Protein AF-A0A3A9JL12-F1 (afdb_monomer_lite)

Foldseek 3Di:
DDPVVVVVVVVVCVVPVCVCVVPVVVVVVDDDDPDDPDVVVVVVVVVVVVVVVVVVVVVVVVVVVCCDLVNLVVVLVVQCVPDPDNLCSQAPPSCVSNVHPGGAAEDCDDDDPSYQHAPPCPCCVVQPPPRQKDKDAQDPCLCRPGPPCSVVPRIDMGGHDDD

Secondary structure (DSSP, 8-state):
--HHHHHHHHHHHHH-TTTTTT-HHHHTTSPPPS----HHHHHHHHHHHHHHHHHHHHHHHHHHHS--HHHHHHHHHHHHHH-S-HHHHHHHTHHHHHT-S---EEESSS-BTTEEEPPTTHHHHHS-TT--EEEEES-TTHHHHHGGGGGG-SEEEEEPPP-

Organism: NCBI:txid2478470

Structure (mmCIF, N/CA/C/O backbone):
data_AF-A0A3A9JL12-F1
#
_entry.id   AF-A0A3A9JL12-F1
#
loop_
_atom_site.group_PDB
_atom_site.id
_atom_site.type_symbol
_atom_site.label_atom_id
_atom_site.label_alt_id
_atom_site.label_comp_id
_atom_site.label_asym_id
_atom_site.label_entity_id
_atom_site.label_seq_id
_atom_site.pdbx_PDB_ins_code
_atom_site.Cartn_x
_atom_site.Cartn_y
_atom_site.Cartn_z
_atom_site.occupancy
_atom_site.B_iso_or_equiv
_atom_site.auth_seq_id
_atom_site.auth_comp_id
_atom_site.auth_asym_id
_atom_site.auth_atom_id
_atom_site.pdbx_PDB_model_num
ATOM 1 N N . MET A 1 1 ? 52.697 -32.504 -32.881 1.00 49.75 1 MET A N 1
ATOM 2 C CA . MET A 1 1 ? 52.026 -32.879 -34.148 1.00 49.75 1 MET A CA 1
ATOM 3 C C . MET A 1 1 ? 52.996 -32.624 -35.289 1.00 49.75 1 MET A C 1
ATOM 5 O O . MET A 1 1 ? 53.548 -31.534 -35.335 1.00 49.75 1 MET A O 1
ATOM 9 N N . SER A 1 2 ? 53.262 -33.623 -36.137 1.00 49.00 2 SER A N 1
ATOM 10 C CA . SER A 1 2 ? 54.172 -33.475 -37.287 1.00 49.00 2 SER A CA 1
ATOM 11 C C . SER A 1 2 ? 53.624 -32.448 -38.288 1.00 49.00 2 SER A C 1
ATOM 13 O O . SER A 1 2 ? 52.410 -32.388 -38.494 1.00 49.00 2 SER A O 1
ATOM 15 N N . LYS A 1 3 ? 54.511 -31.648 -38.891 1.00 57.38 3 LYS A N 1
ATOM 16 C CA . LYS A 1 3 ? 54.202 -30.536 -39.810 1.00 57.38 3 LYS A CA 1
ATOM 17 C C . LYS A 1 3 ? 53.319 -30.973 -40.995 1.00 57.38 3 LYS A C 1
ATOM 19 O O . LYS A 1 3 ? 52.374 -30.271 -41.340 1.00 57.38 3 LYS A O 1
ATOM 24 N N . ASP A 1 4 ? 53.505 -32.206 -41.465 1.00 63.44 4 ASP A N 1
ATOM 25 C CA . ASP A 1 4 ? 52.713 -32.835 -42.534 1.00 63.44 4 ASP A CA 1
ATOM 26 C C . ASP A 1 4 ? 51.212 -32.936 -42.223 1.00 63.44 4 ASP A C 1
ATOM 28 O O . ASP A 1 4 ? 50.366 -32.848 -43.115 1.00 63.44 4 ASP A O 1
ATOM 32 N N . GLY A 1 5 ? 50.852 -33.116 -40.948 1.00 68.50 5 GLY A N 1
ATOM 33 C CA . GLY A 1 5 ? 49.453 -33.210 -40.535 1.00 68.50 5 GLY A CA 1
ATOM 34 C C . GLY A 1 5 ? 48.726 -31.871 -40.646 1.00 68.50 5 GLY A C 1
ATOM 35 O O . GLY A 1 5 ? 47.573 -31.831 -41.070 1.00 68.50 5 GLY A O 1
ATOM 36 N N . ALA A 1 6 ? 49.412 -30.778 -40.304 1.00 70.88 6 ALA A N 1
ATOM 37 C CA . ALA A 1 6 ? 48.856 -29.430 -40.371 1.00 70.88 6 ALA A CA 1
ATOM 38 C C . ALA A 1 6 ? 48.673 -28.973 -41.826 1.00 70.88 6 ALA A C 1
ATOM 40 O O . ALA A 1 6 ? 47.611 -28.459 -42.180 1.00 70.88 6 ALA A O 1
ATOM 41 N N . ASP A 1 7 ? 49.659 -29.241 -42.683 1.00 74.38 7 ASP A N 1
ATOM 42 C CA . ASP A 1 7 ? 49.609 -28.856 -44.097 1.00 74.38 7 ASP A CA 1
ATOM 43 C C . ASP A 1 7 ? 48.505 -29.609 -44.854 1.00 74.38 7 ASP A C 1
ATOM 45 O O . ASP A 1 7 ? 47.793 -29.024 -45.676 1.00 74.38 7 ASP A O 1
ATOM 49 N N . ARG A 1 8 ? 48.275 -30.882 -44.509 1.00 80.38 8 ARG A N 1
ATOM 50 C CA . ARG A 1 8 ? 47.178 -31.673 -45.078 1.00 80.38 8 ARG A CA 1
ATOM 51 C C . ARG A 1 8 ? 45.803 -31.154 -44.658 1.00 80.38 8 ARG A C 1
ATOM 53 O O . ARG A 1 8 ? 44.909 -31.068 -45.497 1.00 80.38 8 ARG A O 1
ATOM 60 N N . VAL A 1 9 ? 45.631 -30.780 -43.388 1.00 77.38 9 VAL A N 1
ATOM 61 C CA . VAL A 1 9 ? 44.377 -30.175 -42.902 1.00 77.38 9 VAL A CA 1
ATOM 62 C C . VAL A 1 9 ? 44.137 -28.823 -43.578 1.00 77.38 9 VAL A C 1
ATOM 64 O O . VAL A 1 9 ? 43.025 -28.557 -44.026 1.00 77.38 9 VAL A O 1
ATOM 67 N N . ALA A 1 10 ? 45.177 -28.000 -43.741 1.00 73.81 10 ALA A N 1
ATOM 68 C CA . ALA A 1 10 ? 45.069 -26.720 -44.437 1.00 73.81 10 ALA A CA 1
ATOM 69 C C . ALA A 1 10 ? 44.683 -26.889 -45.918 1.00 73.81 10 ALA A C 1
ATOM 71 O O . ALA A 1 10 ? 43.836 -26.153 -46.421 1.00 73.81 10 ALA A O 1
ATOM 72 N N . ALA A 1 11 ? 45.270 -27.860 -46.626 1.00 79.00 11 ALA A N 1
ATOM 73 C CA . ALA A 1 11 ? 44.898 -28.170 -48.008 1.00 79.00 11 ALA A CA 1
ATOM 74 C C . ALA A 1 11 ? 43.439 -28.644 -48.119 1.00 79.00 11 ALA A C 1
ATOM 76 O O . ALA A 1 11 ? 42.710 -28.197 -49.004 1.00 79.00 11 ALA A O 1
ATOM 77 N N . TRP A 1 12 ? 42.996 -29.488 -47.186 1.00 83.25 12 TRP A N 1
ATOM 78 C CA . TRP A 1 12 ? 41.630 -30.001 -47.157 1.00 83.25 12 TRP A CA 1
ATOM 79 C C . TRP A 1 12 ? 40.592 -28.909 -46.860 1.00 83.25 12 TRP A C 1
ATOM 81 O O . TRP A 1 12 ? 39.565 -28.852 -47.533 1.00 83.25 12 TRP A O 1
ATOM 91 N N . LEU A 1 13 ? 40.873 -27.994 -45.924 1.00 78.75 13 LEU A N 1
ATOM 92 C CA . LEU A 1 13 ? 39.987 -26.861 -45.623 1.00 78.75 13 LEU A CA 1
ATOM 93 C C . LEU A 1 13 ? 39.870 -25.882 -46.798 1.00 78.75 13 LEU A C 1
ATOM 95 O O . LEU A 1 13 ? 38.781 -25.386 -47.065 1.00 78.75 13 LEU A O 1
ATOM 99 N N . ARG A 1 14 ? 40.954 -25.640 -47.552 1.00 74.94 14 ARG A N 1
ATOM 100 C CA . ARG A 1 14 ? 40.883 -24.816 -48.776 1.00 74.94 14 ARG A CA 1
ATOM 101 C C . ARG A 1 14 ? 39.998 -25.444 -49.851 1.00 74.94 14 ARG A C 1
ATOM 103 O O . ARG A 1 14 ? 39.325 -24.720 -50.573 1.00 74.94 14 ARG A O 1
ATOM 110 N N . ALA A 1 15 ? 39.998 -26.772 -49.951 1.00 80.62 15 ALA A N 1
ATOM 111 C CA . ALA A 1 15 ? 39.146 -27.499 -50.886 1.00 80.62 15 ALA A CA 1
ATOM 112 C C . ALA A 1 15 ? 37.671 -27.571 -50.437 1.00 80.62 15 ALA A C 1
ATOM 114 O O . ALA A 1 15 ? 36.813 -27.882 -51.256 1.00 80.62 15 ALA A O 1
ATOM 115 N N . ASN A 1 16 ? 37.370 -27.275 -49.166 1.00 76.06 16 ASN A N 1
ATOM 116 C CA . ASN A 1 16 ? 36.029 -27.372 -48.580 1.00 76.06 16 ASN A CA 1
ATOM 117 C C . ASN A 1 16 ? 35.683 -26.090 -47.791 1.00 76.06 16 ASN A C 1
ATOM 119 O O . ASN A 1 16 ? 35.623 -26.119 -46.559 1.00 76.06 16 ASN A O 1
ATOM 123 N N . PRO A 1 17 ? 35.463 -24.948 -48.472 1.00 70.69 17 PRO A N 1
ATOM 124 C CA . PRO A 1 17 ? 35.336 -23.644 -47.816 1.00 70.69 17 PRO A CA 1
ATOM 125 C C . PRO A 1 17 ? 34.071 -23.494 -46.954 1.00 70.69 17 PRO A C 1
ATOM 127 O O . PRO A 1 17 ? 34.081 -22.711 -46.007 1.00 70.69 17 PRO A O 1
ATOM 130 N N . SER A 1 18 ? 33.000 -24.248 -47.230 1.00 71.50 18 SER A N 1
ATOM 131 C CA . SER A 1 18 ? 31.762 -24.215 -46.434 1.00 71.50 18 SER A CA 1
ATOM 132 C C . SER A 1 18 ? 31.817 -25.080 -45.171 1.00 71.50 18 SER A C 1
ATOM 134 O O . SER A 1 18 ? 30.976 -24.925 -44.291 1.00 71.50 18 SER A O 1
ATOM 136 N N . PHE A 1 19 ? 32.818 -25.955 -45.028 1.00 77.75 19 PHE A N 1
ATOM 137 C CA . PHE A 1 19 ? 32.860 -26.966 -43.966 1.00 77.75 19 PHE A CA 1
ATOM 138 C C . PHE A 1 19 ? 32.771 -26.382 -42.552 1.00 77.75 19 PHE A C 1
ATOM 140 O O . PHE A 1 19 ? 32.083 -26.929 -41.691 1.00 77.75 19 PHE A O 1
ATOM 147 N N . LEU A 1 20 ? 33.466 -25.269 -42.303 1.00 70.06 20 LEU A N 1
ATOM 148 C CA . LEU A 1 20 ? 33.404 -24.608 -41.001 1.00 70.06 20 LEU A CA 1
ATOM 149 C C . LEU A 1 20 ? 32.075 -23.858 -40.818 1.00 70.06 20 LEU A C 1
ATOM 151 O O . LEU A 1 20 ? 31.558 -23.808 -39.708 1.00 70.06 20 LEU A O 1
ATOM 155 N N . ALA A 1 21 ? 31.494 -23.315 -41.893 1.00 63.38 21 ALA A N 1
ATOM 156 C CA . ALA A 1 21 ? 30.203 -22.625 -41.844 1.00 63.38 21 ALA A CA 1
ATOM 157 C C . ALA A 1 21 ? 29.046 -23.588 -41.518 1.00 63.38 21 ALA A C 1
ATOM 159 O O . ALA A 1 21 ? 28.123 -23.231 -40.793 1.00 63.38 21 ALA A O 1
ATOM 160 N N . GLU A 1 22 ? 29.125 -24.829 -41.997 1.00 68.88 22 GLU A N 1
ATOM 161 C CA . GLU A 1 22 ? 28.134 -25.882 -41.744 1.00 68.88 22 GLU A CA 1
ATOM 162 C C . GLU A 1 22 ? 28.280 -26.541 -40.357 1.00 68.88 22 GLU A C 1
ATOM 164 O O . GLU A 1 22 ? 27.399 -27.289 -39.932 1.00 68.88 22 GLU A O 1
ATOM 169 N N . ARG A 1 23 ? 29.379 -26.276 -39.633 1.00 65.38 23 ARG A N 1
ATOM 170 C CA . ARG A 1 23 ? 29.679 -26.844 -38.303 1.00 65.38 23 ARG A CA 1
ATOM 171 C C . ARG A 1 23 ? 30.097 -25.754 -37.303 1.00 65.38 23 ARG A C 1
ATOM 173 O O . ARG A 1 23 ? 31.277 -25.639 -36.954 1.00 65.38 23 ARG A O 1
ATOM 180 N N . PRO A 1 24 ? 29.138 -24.924 -36.846 1.00 58.56 24 PRO A N 1
ATOM 181 C CA . PRO A 1 24 ? 29.401 -23.721 -36.046 1.00 58.56 24 PRO A CA 1
ATOM 182 C C . PRO A 1 24 ? 29.970 -23.999 -34.644 1.00 58.56 24 PRO A C 1
ATOM 184 O O . PRO A 1 24 ? 30.566 -23.122 -34.019 1.00 58.56 24 PRO A O 1
ATOM 187 N N . ASP A 1 25 ? 29.824 -25.219 -34.139 1.00 61.72 25 ASP A N 1
ATOM 188 C CA . ASP A 1 25 ? 30.436 -25.710 -32.906 1.00 61.72 25 ASP A CA 1
ATOM 189 C C . ASP A 1 25 ? 31.968 -25.812 -33.010 1.00 61.72 25 ASP A C 1
ATOM 191 O O . ASP A 1 25 ? 32.672 -25.449 -32.065 1.00 61.72 25 ASP A O 1
ATOM 195 N N . LEU A 1 26 ? 32.499 -26.197 -34.177 1.00 64.94 26 LEU A N 1
ATOM 196 C CA . LEU A 1 26 ? 33.944 -26.257 -34.422 1.00 64.94 26 LEU A CA 1
ATOM 197 C C . LEU A 1 26 ? 34.586 -24.862 -34.457 1.00 64.94 26 LEU A C 1
ATOM 199 O O . LEU A 1 26 ? 35.734 -24.710 -34.040 1.00 64.94 26 LEU A O 1
ATOM 203 N N . TYR A 1 27 ? 33.844 -23.830 -34.873 1.00 59.66 27 TYR A N 1
ATOM 204 C CA . TYR A 1 27 ? 34.314 -22.439 -34.849 1.00 59.66 27 TYR A CA 1
ATOM 205 C C . TYR A 1 27 ? 34.593 -21.931 -33.430 1.00 59.66 27 TYR A C 1
ATOM 207 O O . TYR A 1 27 ? 35.516 -21.143 -33.238 1.00 59.66 27 TYR A O 1
ATOM 215 N N . ARG A 1 28 ? 33.843 -22.403 -32.424 1.00 58.12 28 ARG A N 1
ATOM 216 C CA . ARG A 1 28 ? 34.016 -21.992 -31.016 1.00 58.12 28 ARG A CA 1
ATOM 217 C C . ARG A 1 28 ? 35.302 -22.527 -30.387 1.00 58.12 28 ARG A C 1
ATOM 219 O O . ARG A 1 28 ? 35.766 -21.978 -29.393 1.00 58.12 28 ARG A O 1
ATOM 226 N N . LEU A 1 29 ? 35.859 -23.596 -30.955 1.00 62.34 29 LEU A N 1
ATOM 227 C CA . LEU A 1 29 ? 37.103 -24.222 -30.504 1.00 62.34 29 LEU A CA 1
ATOM 228 C C . LEU A 1 29 ? 38.349 -23.579 -31.136 1.00 62.34 29 LEU A C 1
ATOM 230 O O . LEU A 1 29 ? 39.465 -23.844 -30.690 1.00 62.34 29 LEU A O 1
ATOM 234 N N . LEU A 1 30 ? 38.181 -22.745 -32.169 1.00 63.16 30 LEU A N 1
ATOM 235 C CA . LEU A 1 30 ? 39.274 -22.036 -32.827 1.00 63.16 30 LEU A CA 1
ATOM 236 C C . LEU A 1 30 ? 39.536 -20.704 -32.116 1.00 63.16 30 LEU A C 1
ATOM 238 O O . LEU A 1 30 ? 38.662 -19.843 -32.039 1.00 63.16 30 LEU A O 1
ATOM 242 N N . THR A 1 31 ? 40.764 -20.499 -31.635 1.00 52.19 31 THR A N 1
ATOM 243 C CA . THR A 1 31 ? 41.189 -19.193 -31.112 1.00 52.19 31 THR A CA 1
ATOM 244 C C . THR A 1 31 ? 41.092 -18.151 -32.233 1.00 52.19 31 THR A C 1
ATOM 246 O O . THR A 1 31 ? 41.759 -18.325 -33.258 1.00 52.19 31 THR A O 1
ATOM 249 N N . PRO A 1 32 ? 40.307 -17.067 -32.081 1.00 49.53 32 PRO A N 1
ATOM 250 C CA . PRO A 1 32 ? 40.081 -16.127 -33.172 1.00 49.53 32 PRO A CA 1
ATOM 251 C C . PRO A 1 32 ? 41.393 -15.437 -33.581 1.00 49.53 32 PRO A C 1
ATOM 253 O O . PRO A 1 32 ? 42.055 -14.828 -32.730 1.00 49.53 32 PRO A O 1
ATOM 256 N N . PRO A 1 33 ? 41.804 -15.490 -34.860 1.00 49.81 33 PRO A N 1
ATOM 257 C CA . PRO A 1 33 ? 42.955 -14.731 -35.326 1.00 49.81 33 PRO A CA 1
ATOM 258 C C . PRO A 1 33 ? 42.626 -13.232 -35.339 1.00 49.81 33 PRO A C 1
ATOM 260 O O . PRO A 1 33 ? 41.583 -12.807 -35.828 1.00 49.81 33 PRO A O 1
ATOM 263 N N . ARG A 1 34 ? 43.545 -12.406 -34.820 1.00 47.88 34 ARG A N 1
ATOM 264 C CA . ARG A 1 34 ? 43.349 -10.953 -34.639 1.00 47.88 34 ARG A CA 1
ATOM 265 C C . ARG A 1 34 ? 43.106 -10.161 -35.931 1.00 47.88 34 ARG A C 1
ATOM 267 O O . ARG A 1 34 ? 42.702 -9.008 -35.823 1.00 47.88 34 ARG A O 1
ATOM 274 N N . ARG A 1 35 ? 43.352 -10.725 -37.121 1.00 43.31 35 ARG A N 1
ATOM 275 C CA . ARG A 1 35 ? 43.031 -10.122 -38.430 1.00 43.31 35 ARG A CA 1
ATOM 276 C C . ARG A 1 35 ? 42.833 -11.215 -39.479 1.0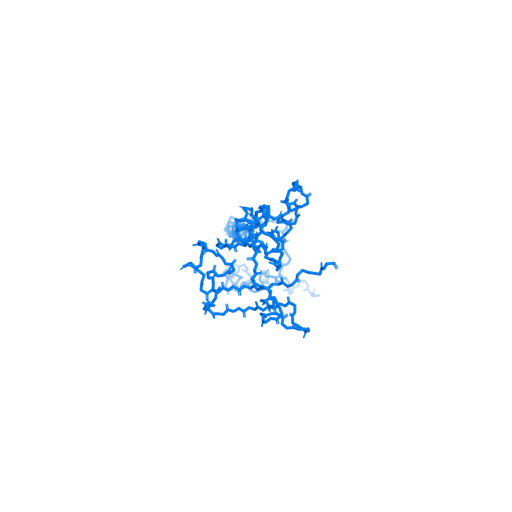0 43.31 35 ARG A C 1
ATOM 278 O O . ARG A 1 35 ? 43.741 -12.013 -39.692 1.00 43.31 35 ARG A O 1
ATOM 285 N N . ILE A 1 36 ? 41.685 -11.217 -40.151 1.00 48.19 36 ILE A N 1
ATOM 286 C CA . ILE A 1 36 ? 41.395 -12.095 -41.290 1.00 48.19 36 ILE A CA 1
ATOM 287 C C . ILE A 1 36 ? 41.196 -11.191 -42.509 1.00 48.19 36 ILE A C 1
ATOM 289 O O . ILE A 1 36 ? 40.324 -10.330 -42.491 1.00 48.19 36 ILE A O 1
ATOM 293 N N . HIS A 1 37 ? 42.024 -11.351 -43.544 1.00 43.47 37 HIS A N 1
ATOM 294 C CA . HIS A 1 37 ? 41.760 -10.770 -44.862 1.00 43.47 37 HIS A CA 1
ATOM 295 C C . HIS A 1 37 ? 40.907 -11.768 -45.650 1.00 43.47 37 HIS A C 1
ATOM 297 O O . HIS A 1 37 ? 41.416 -12.772 -46.143 1.00 43.47 37 HIS A O 1
ATOM 303 N N . GLY A 1 38 ? 39.606 -11.499 -45.710 1.00 53.31 38 GLY A N 1
ATOM 304 C CA . GLY A 1 38 ? 38.622 -12.237 -46.496 1.00 53.31 38 GLY A CA 1
ATOM 305 C C . GLY A 1 38 ? 37.239 -11.649 -46.235 1.00 53.31 38 GLY A C 1
ATOM 306 O O . GLY A 1 38 ? 36.689 -11.874 -45.158 1.00 53.31 38 GLY A O 1
ATOM 307 N N . GLU A 1 39 ? 36.717 -10.876 -47.193 1.00 53.91 39 GLU A N 1
ATOM 308 C CA . GLU A 1 39 ? 35.487 -10.070 -47.053 1.00 53.91 39 GLU A CA 1
ATOM 309 C C . GLU A 1 39 ? 34.304 -10.893 -46.516 1.00 53.91 39 GLU A C 1
ATOM 311 O O . GLU A 1 39 ? 33.710 -10.528 -45.508 1.00 53.91 39 GLU A O 1
ATOM 316 N N . GLY A 1 40 ? 34.053 -12.088 -47.063 1.00 53.31 40 GLY A N 1
ATOM 317 C CA . GLY A 1 40 ? 32.879 -12.886 -46.677 1.00 53.31 40 GLY A CA 1
ATOM 318 C C . GLY A 1 40 ? 32.867 -13.417 -45.234 1.00 53.31 40 GLY A C 1
ATOM 319 O O . GLY A 1 40 ? 31.797 -13.572 -44.651 1.00 53.31 40 GLY A O 1
ATOM 320 N N . LEU A 1 41 ? 34.031 -13.690 -44.628 1.00 53.66 41 LEU A N 1
ATOM 321 C CA . LEU A 1 41 ? 34.096 -14.170 -43.237 1.00 53.66 41 LEU A CA 1
ATOM 322 C C . LEU A 1 41 ? 34.105 -13.002 -42.239 1.00 53.66 41 LEU A C 1
ATOM 324 O O . LEU A 1 41 ? 33.551 -13.122 -41.146 1.00 53.66 41 LEU A O 1
ATOM 328 N N . ALA A 1 42 ? 34.698 -11.869 -42.624 1.00 58.59 42 ALA A N 1
ATOM 329 C CA . ALA A 1 42 ? 34.697 -10.649 -41.824 1.00 58.59 42 ALA A CA 1
ATOM 330 C C . ALA A 1 42 ? 33.281 -10.067 -41.682 1.00 58.59 42 ALA A C 1
ATOM 332 O O . ALA A 1 42 ? 32.882 -9.714 -40.571 1.00 58.59 42 ALA A O 1
ATOM 333 N N . ASP A 1 43 ? 32.500 -10.062 -42.765 1.00 56.50 43 ASP A N 1
ATOM 334 C CA . ASP A 1 43 ? 31.124 -9.553 -42.764 1.00 56.50 43 ASP A CA 1
ATOM 335 C C . ASP A 1 43 ? 30.192 -10.419 -41.909 1.00 56.50 43 ASP A C 1
ATOM 337 O O . ASP A 1 43 ? 29.353 -9.905 -41.169 1.00 56.50 43 ASP A O 1
ATOM 341 N N . HIS A 1 44 ? 30.383 -11.741 -41.929 1.00 57.81 44 HIS A N 1
ATOM 342 C CA . HIS A 1 44 ? 29.601 -12.648 -41.090 1.00 57.81 44 HIS A CA 1
ATOM 343 C C . HIS A 1 44 ? 29.924 -12.475 -39.598 1.00 57.81 44 HIS A C 1
ATOM 345 O O . HIS A 1 44 ? 29.021 -12.448 -38.761 1.00 57.81 44 HIS A O 1
ATOM 351 N N . MET A 1 45 ? 31.204 -12.288 -39.254 1.00 57.94 45 MET A N 1
ATOM 352 C CA . MET A 1 45 ? 31.618 -11.993 -37.879 1.00 57.94 45 MET A CA 1
ATOM 353 C C . MET A 1 45 ? 31.105 -10.630 -37.397 1.00 57.94 45 MET A C 1
ATOM 355 O O . MET A 1 45 ? 30.724 -10.510 -36.232 1.00 57.94 45 MET A O 1
ATOM 359 N N . ALA A 1 46 ? 31.066 -9.622 -38.272 1.00 66.38 46 ALA A N 1
ATOM 360 C CA . ALA A 1 46 ? 30.494 -8.315 -37.962 1.00 66.38 46 ALA A CA 1
ATOM 361 C C . ALA A 1 46 ? 28.983 -8.417 -37.706 1.00 66.38 46 ALA A C 1
ATOM 363 O O . ALA A 1 46 ? 28.513 -7.971 -36.661 1.00 66.38 46 ALA A O 1
ATOM 364 N N . ALA A 1 47 ? 28.246 -9.106 -38.583 1.00 63.78 47 ALA A N 1
ATOM 365 C CA . ALA A 1 47 ? 26.810 -9.326 -38.423 1.00 63.78 47 ALA A CA 1
ATOM 366 C C . ALA A 1 47 ? 26.472 -10.106 -37.140 1.00 63.78 47 ALA A C 1
ATOM 368 O O . ALA A 1 47 ? 25.518 -9.767 -36.442 1.00 63.78 47 ALA A O 1
ATOM 369 N N . MET A 1 48 ? 27.273 -11.117 -36.782 1.00 62.69 48 MET A N 1
ATOM 370 C CA . MET A 1 48 ? 27.103 -11.854 -35.526 1.00 62.69 48 MET A CA 1
ATOM 371 C C . MET A 1 48 ? 27.399 -11.000 -34.289 1.00 62.69 48 MET A C 1
ATOM 373 O O . MET A 1 48 ? 26.669 -11.086 -33.303 1.00 62.69 48 MET A O 1
ATOM 377 N N . LEU A 1 49 ? 28.457 -10.186 -34.323 1.00 68.94 49 LEU A N 1
ATOM 378 C CA . LEU A 1 49 ? 28.815 -9.309 -33.210 1.00 68.94 49 LEU A CA 1
ATOM 379 C C . LEU A 1 49 ? 27.767 -8.209 -33.009 1.00 68.94 49 LEU A C 1
ATOM 381 O O . LEU A 1 49 ? 27.457 -7.857 -31.874 1.00 68.94 49 LEU A O 1
ATOM 385 N N . ASP A 1 50 ? 27.191 -7.692 -34.090 1.00 68.38 50 ASP A N 1
ATOM 386 C CA . ASP A 1 50 ? 26.124 -6.699 -34.020 1.00 68.38 50 ASP A CA 1
ATOM 387 C C . ASP A 1 50 ? 24.797 -7.311 -33.553 1.00 68.38 50 ASP A C 1
ATOM 389 O O . ASP A 1 50 ? 24.107 -6.694 -32.742 1.00 68.38 50 ASP A O 1
ATOM 393 N N . ALA A 1 51 ? 24.478 -8.545 -33.959 1.00 65.38 51 ALA A N 1
ATOM 394 C CA . ALA A 1 51 ? 23.325 -9.281 -33.440 1.00 65.38 51 ALA A CA 1
ATOM 395 C C . ALA A 1 51 ? 23.467 -9.612 -31.942 1.00 65.38 51 ALA A C 1
ATOM 397 O O . ALA A 1 51 ? 22.508 -9.463 -31.187 1.00 65.38 51 ALA A O 1
ATOM 398 N N . GLU A 1 52 ? 24.662 -10.006 -31.487 1.00 61.59 52 GLU A N 1
ATOM 399 C CA . GLU A 1 52 ? 24.934 -10.254 -30.064 1.00 61.59 52 GLU A CA 1
ATOM 400 C C . GLU A 1 52 ? 24.859 -8.957 -29.253 1.00 61.59 52 GLU A C 1
ATOM 402 O O . GLU A 1 52 ? 24.178 -8.911 -28.232 1.00 61.59 52 GLU A O 1
ATOM 407 N N . ARG A 1 53 ? 25.439 -7.860 -29.753 1.00 68.75 53 ARG A N 1
ATOM 408 C CA . ARG A 1 53 ? 25.319 -6.535 -29.128 1.00 68.75 53 ARG A CA 1
ATOM 409 C C . ARG A 1 53 ? 23.878 -6.034 -29.080 1.00 68.75 53 ARG A C 1
ATOM 411 O O . ARG A 1 53 ? 23.514 -5.395 -28.096 1.00 68.75 53 ARG A O 1
ATOM 418 N N . ALA A 1 54 ? 23.075 -6.284 -30.113 1.00 65.06 54 ALA A N 1
ATOM 419 C CA . ALA A 1 54 ? 21.657 -5.931 -30.137 1.00 65.06 54 ALA A CA 1
ATOM 420 C C . ALA A 1 54 ? 20.873 -6.742 -29.097 1.00 65.06 54 ALA A C 1
ATOM 422 O O . ALA A 1 54 ? 20.216 -6.150 -28.248 1.00 65.06 54 ALA A O 1
ATOM 423 N N . ALA A 1 55 ? 21.052 -8.066 -29.059 1.00 62.91 55 ALA A N 1
ATOM 424 C CA . ALA A 1 55 ? 20.428 -8.926 -28.053 1.00 62.91 55 ALA A CA 1
ATOM 425 C C . ALA A 1 55 ? 20.834 -8.542 -26.618 1.00 62.91 55 ALA A C 1
ATOM 427 O O . ALA A 1 55 ? 20.008 -8.534 -25.709 1.00 62.91 55 ALA A O 1
ATOM 428 N N . ASN A 1 56 ? 22.097 -8.167 -26.406 1.00 60.66 56 ASN A N 1
ATOM 429 C CA . ASN A 1 56 ? 22.605 -7.734 -25.106 1.00 60.66 56 ASN A CA 1
ATOM 430 C C . ASN A 1 56 ? 22.052 -6.350 -24.706 1.00 60.66 56 ASN A C 1
ATOM 432 O O . ASN A 1 56 ? 21.731 -6.111 -23.542 1.00 60.66 56 ASN A O 1
ATOM 436 N N . ARG A 1 57 ? 21.856 -5.442 -25.673 1.00 63.41 57 ARG A N 1
ATOM 437 C CA . ARG A 1 57 ? 21.156 -4.166 -25.449 1.00 63.41 57 ARG A CA 1
ATOM 438 C C . ARG A 1 57 ? 19.684 -4.374 -25.122 1.00 63.41 57 ARG A C 1
ATOM 440 O O . ARG A 1 57 ? 19.212 -3.715 -24.205 1.00 63.41 57 ARG A O 1
ATOM 447 N N . ASP A 1 58 ? 19.000 -5.291 -25.796 1.00 58.31 58 ASP A N 1
ATOM 448 C CA . ASP A 1 58 ? 17.588 -5.599 -25.549 1.00 58.31 58 ASP A CA 1
ATOM 449 C C . ASP A 1 58 ? 17.389 -6.292 -24.198 1.00 58.31 58 ASP A C 1
ATOM 451 O O . ASP A 1 58 ? 16.462 -5.955 -23.463 1.00 58.31 58 ASP A O 1
ATOM 455 N N . LEU A 1 59 ? 18.307 -7.177 -23.798 1.00 55.34 59 LEU A N 1
ATOM 456 C CA . LEU A 1 59 ? 18.355 -7.740 -22.446 1.00 55.34 59 LEU A CA 1
ATOM 457 C C . LEU A 1 59 ? 18.621 -6.658 -21.396 1.00 55.34 59 LEU A C 1
ATOM 459 O O . LEU A 1 59 ? 17.948 -6.619 -20.372 1.00 55.34 59 LEU A O 1
ATOM 463 N N . ALA A 1 60 ? 19.552 -5.739 -21.651 1.00 57.56 60 ALA A N 1
ATOM 464 C CA . ALA A 1 60 ? 19.837 -4.634 -20.743 1.00 57.56 60 ALA A CA 1
ATOM 465 C C . ALA A 1 60 ? 18.727 -3.564 -20.734 1.00 57.56 60 ALA A C 1
ATOM 467 O O . ALA A 1 60 ? 18.601 -2.826 -19.760 1.00 57.56 60 ALA A O 1
ATOM 468 N N . ALA A 1 61 ? 17.942 -3.435 -21.803 1.00 55.47 61 ALA A N 1
ATOM 469 C CA . ALA A 1 61 ? 16.755 -2.589 -21.865 1.00 55.47 61 ALA A CA 1
ATOM 470 C C . ALA A 1 61 ? 15.592 -3.253 -21.120 1.00 55.47 61 ALA A C 1
ATOM 472 O O . ALA A 1 61 ? 14.932 -2.586 -20.336 1.00 55.47 61 ALA A O 1
ATOM 473 N N . SER A 1 62 ? 15.420 -4.568 -21.263 1.00 46.78 62 SER A N 1
ATOM 474 C CA . SER A 1 62 ? 14.428 -5.364 -20.529 1.00 46.78 62 SER A CA 1
ATOM 475 C C . SER A 1 62 ? 14.731 -5.396 -19.027 1.00 46.78 62 SER A C 1
ATOM 477 O O . SER A 1 62 ? 13.846 -5.157 -18.217 1.00 46.78 62 SER A O 1
ATOM 479 N N . ALA A 1 63 ? 16.002 -5.555 -18.645 1.00 47.59 63 ALA A N 1
ATOM 480 C CA . ALA A 1 63 ? 16.454 -5.472 -17.254 1.00 47.59 63 ALA A CA 1
ATOM 481 C C . ALA A 1 63 ? 16.349 -4.055 -16.657 1.00 47.59 63 ALA A C 1
ATOM 483 O O . ALA A 1 63 ? 16.297 -3.906 -15.441 1.00 47.59 63 ALA A O 1
ATOM 484 N N . ARG A 1 64 ? 16.337 -3.005 -17.493 1.00 52.00 64 ARG A N 1
ATOM 485 C CA . ARG A 1 64 ? 16.024 -1.629 -17.065 1.00 52.00 64 ARG A CA 1
ATOM 486 C C . ARG A 1 64 ? 14.518 -1.354 -17.036 1.00 52.00 64 ARG A C 1
ATOM 488 O O . ARG A 1 64 ? 14.095 -0.498 -16.269 1.00 52.00 64 ARG A O 1
ATOM 495 N N . ALA A 1 65 ? 1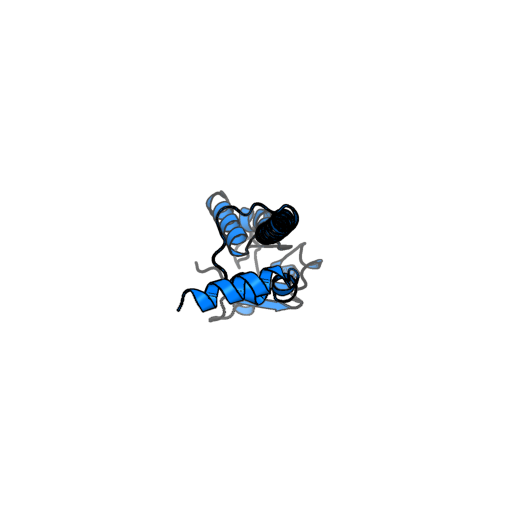3.738 -2.038 -17.873 1.00 52.22 65 ALA A N 1
ATOM 496 C CA . ALA A 1 65 ? 12.284 -1.915 -17.954 1.00 52.22 65 ALA A CA 1
ATOM 497 C C . ALA A 1 65 ? 11.586 -2.626 -16.787 1.00 52.22 65 ALA A C 1
ATOM 499 O O . ALA A 1 65 ? 10.551 -2.163 -16.314 1.00 52.22 65 ALA A O 1
ATOM 500 N N . GLU A 1 66 ? 12.180 -3.699 -16.270 1.00 52.50 66 GLU A N 1
ATOM 501 C CA . GLU A 1 66 ? 11.767 -4.319 -15.018 1.00 52.50 66 GLU A CA 1
ATOM 502 C C . GLU A 1 66 ? 12.537 -3.663 -13.864 1.00 52.50 66 GLU A C 1
ATOM 504 O O . GLU A 1 66 ? 13.562 -4.158 -13.397 1.00 52.50 66 GLU A O 1
ATOM 509 N N . GLU A 1 67 ? 12.074 -2.492 -13.410 1.00 61.91 67 GLU A N 1
ATOM 510 C CA . GLU A 1 67 ? 12.557 -1.935 -12.144 1.00 61.91 67 GLU A CA 1
ATOM 511 C C . GLU A 1 67 ? 12.368 -3.027 -11.082 1.00 61.91 67 GLU A C 1
ATOM 513 O O . GLU A 1 67 ? 11.245 -3.475 -10.828 1.00 61.91 67 GLU A O 1
ATOM 518 N N . SER A 1 68 ? 13.463 -3.541 -10.522 1.00 79.69 68 SER A N 1
ATOM 519 C CA . SER A 1 68 ? 13.361 -4.643 -9.570 1.00 79.69 68 SER A CA 1
ATOM 520 C C . SER A 1 68 ? 12.546 -4.189 -8.358 1.00 79.69 68 SER A C 1
ATOM 522 O O . SER A 1 68 ? 12.588 -3.020 -7.963 1.00 79.69 68 SER A O 1
ATOM 524 N N . PHE A 1 69 ? 11.816 -5.112 -7.729 1.00 81.12 69 PHE A N 1
ATOM 525 C CA . PHE A 1 69 ? 11.090 -4.808 -6.491 1.00 81.12 69 PHE A CA 1
ATOM 526 C C . PHE A 1 69 ? 12.008 -4.166 -5.434 1.00 81.12 69 PHE A C 1
ATOM 528 O O . PHE A 1 69 ? 11.593 -3.251 -4.732 1.00 81.12 69 PHE A O 1
ATOM 535 N N . VAL A 1 70 ? 13.281 -4.577 -5.389 1.00 85.88 70 VAL A N 1
ATOM 536 C CA . VAL A 1 70 ? 14.308 -3.996 -4.512 1.00 85.88 70 VAL A CA 1
ATOM 537 C C . VAL A 1 70 ? 14.502 -2.500 -4.775 1.00 85.88 70 VAL A C 1
ATOM 539 O O . VAL A 1 70 ? 14.573 -1.724 -3.827 1.00 85.88 70 VAL A O 1
ATOM 542 N N . HIS A 1 71 ? 14.552 -2.074 -6.039 1.00 87.75 71 HIS A N 1
ATOM 543 C CA . HIS A 1 71 ? 14.733 -0.664 -6.382 1.00 87.75 71 HIS A CA 1
ATOM 544 C C . HIS A 1 71 ? 13.486 0.173 -6.052 1.00 87.75 71 HIS A C 1
ATOM 546 O O . HIS A 1 71 ? 13.607 1.250 -5.464 1.00 87.75 71 HIS A O 1
ATOM 552 N N . ARG A 1 72 ? 12.282 -0.351 -6.327 1.00 91.88 72 ARG A N 1
ATOM 553 C CA . ARG A 1 72 ? 11.015 0.278 -5.902 1.00 91.88 72 ARG A CA 1
ATOM 554 C C . ARG A 1 72 ? 10.934 0.428 -4.381 1.00 91.88 72 ARG A C 1
ATOM 556 O O . ARG A 1 72 ? 10.649 1.515 -3.882 1.00 91.88 72 ARG A O 1
ATOM 563 N N . ALA A 1 73 ? 11.271 -0.629 -3.642 1.00 91.81 73 ALA A N 1
ATOM 564 C CA . ALA A 1 73 ? 11.307 -0.611 -2.183 1.00 91.81 73 ALA A CA 1
ATOM 565 C C . ALA A 1 73 ? 12.329 0.402 -1.645 1.00 91.81 73 ALA A C 1
ATOM 567 O O . ALA A 1 73 ? 12.009 1.174 -0.745 1.00 91.81 73 ALA A O 1
ATOM 568 N N . GLN A 1 74 ? 13.533 0.467 -2.224 1.00 94.25 74 GLN A N 1
ATOM 569 C CA . GLN A 1 74 ? 14.538 1.460 -1.840 1.00 94.25 74 GLN A CA 1
ATOM 570 C C . GLN A 1 74 ? 14.015 2.892 -2.016 1.00 94.25 74 GLN A C 1
ATOM 572 O O . GLN A 1 74 ? 14.194 3.720 -1.125 1.00 94.25 74 GLN A O 1
ATOM 577 N N . ARG A 1 75 ? 13.344 3.190 -3.135 1.00 94.44 75 ARG A N 1
ATOM 578 C CA . ARG A 1 75 ? 12.746 4.511 -3.378 1.00 94.44 75 ARG A CA 1
ATOM 579 C C . ARG A 1 75 ? 11.640 4.834 -2.376 1.00 94.44 75 ARG A C 1
ATOM 581 O O . ARG A 1 75 ? 11.630 5.941 -1.849 1.00 94.44 75 ARG A O 1
ATOM 588 N N . ALA A 1 76 ? 10.765 3.874 -2.078 1.00 95.44 76 ALA A N 1
ATOM 589 C CA . ALA A 1 76 ? 9.714 4.029 -1.073 1.00 95.44 76 ALA A CA 1
ATOM 590 C C . ALA A 1 76 ? 10.287 4.323 0.326 1.00 95.44 76 ALA A C 1
ATOM 592 O O . ALA A 1 76 ? 9.789 5.202 1.026 1.00 95.44 76 ALA A O 1
ATOM 593 N N . VAL A 1 77 ? 11.381 3.653 0.708 1.00 95.69 77 VAL A N 1
ATOM 594 C CA . VAL A 1 77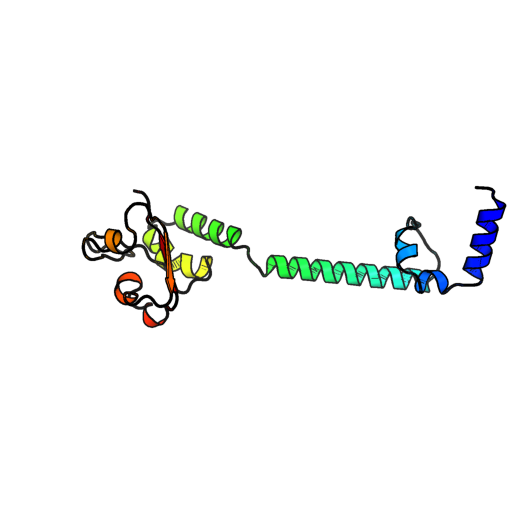 ? 12.083 3.905 1.978 1.00 95.69 77 VAL A CA 1
ATOM 595 C C . VAL A 1 77 ? 12.729 5.291 2.003 1.00 95.69 77 VAL A C 1
ATOM 597 O O . VAL A 1 77 ? 12.610 5.996 3.001 1.00 95.69 77 VAL A O 1
ATOM 600 N N . VAL A 1 78 ? 13.392 5.713 0.922 1.00 96.00 78 VAL A N 1
ATOM 601 C CA . VAL A 1 78 ? 13.994 7.057 0.845 1.00 96.00 78 VAL A CA 1
ATOM 602 C C . VAL A 1 78 ? 12.924 8.149 0.925 1.00 96.00 78 VAL A C 1
ATOM 604 O O . VAL A 1 78 ? 13.120 9.116 1.658 1.00 96.00 78 VAL A O 1
ATOM 607 N N . ALA A 1 79 ? 11.794 7.978 0.232 1.00 93.62 79 ALA A N 1
ATOM 608 C CA . ALA A 1 79 ? 10.650 8.884 0.326 1.00 93.62 79 ALA A CA 1
ATOM 609 C C . ALA A 1 79 ? 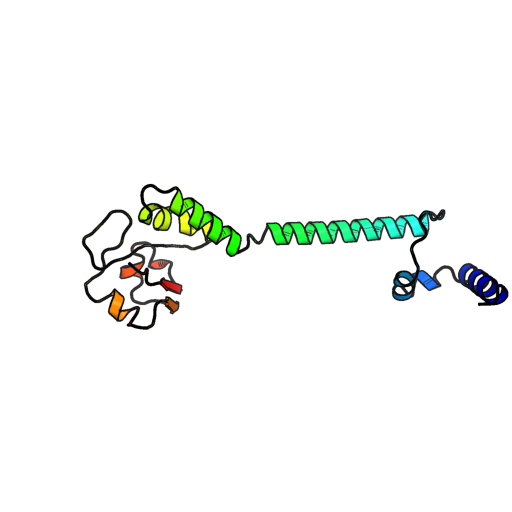10.121 8.964 1.766 1.00 93.62 79 ALA A C 1
ATOM 611 O O . ALA A 1 79 ? 9.968 10.056 2.305 1.00 93.62 79 ALA A O 1
ATOM 612 N N . LEU A 1 80 ? 9.963 7.815 2.434 1.00 95.06 80 LEU A N 1
ATOM 613 C CA . LEU A 1 80 ? 9.516 7.757 3.826 1.00 95.06 80 LEU A CA 1
ATOM 614 C C . LEU A 1 80 ? 10.457 8.506 4.785 1.00 95.06 80 LEU A C 1
ATOM 616 O O . LEU A 1 80 ? 9.990 9.216 5.666 1.00 95.06 80 LEU A O 1
ATOM 620 N N . ILE A 1 81 ? 11.777 8.361 4.619 1.00 96.00 81 ILE A N 1
ATOM 621 C CA . ILE A 1 81 ? 12.781 9.039 5.460 1.00 96.00 81 ILE A CA 1
ATOM 622 C C . ILE A 1 81 ? 12.759 10.560 5.248 1.00 96.00 81 ILE A C 1
ATOM 624 O O . ILE A 1 81 ? 13.014 11.315 6.184 1.00 96.00 81 ILE A O 1
ATOM 628 N N . ALA A 1 82 ? 12.495 11.010 4.020 1.00 93.69 82 ALA A N 1
ATOM 629 C CA . ALA A 1 82 ? 12.446 12.429 3.678 1.00 93.69 82 ALA A CA 1
ATOM 630 C C . ALA A 1 82 ? 11.126 13.106 4.087 1.00 93.69 82 ALA A C 1
ATOM 632 O O . ALA A 1 82 ? 11.069 14.336 4.154 1.00 93.69 82 ALA A O 1
ATOM 633 N N . ALA A 1 83 ? 10.076 12.322 4.336 1.00 95.31 83 ALA A N 1
ATOM 634 C CA . ALA A 1 83 ? 8.737 12.823 4.581 1.00 95.31 83 ALA A CA 1
ATOM 635 C C . ALA A 1 83 ? 8.585 13.445 5.984 1.00 95.31 83 ALA A C 1
ATOM 637 O O . ALA A 1 83 ? 8.972 12.828 6.979 1.00 95.31 83 ALA A O 1
ATOM 638 N N . PRO A 1 84 ? 7.961 14.634 6.098 1.00 93.88 84 PRO A N 1
ATOM 639 C CA . PRO A 1 84 ? 7.574 15.197 7.392 1.00 93.88 84 PRO A CA 1
ATOM 640 C C . PRO A 1 84 ? 6.517 14.351 8.113 1.00 93.88 84 PRO A C 1
ATOM 642 O O . PRO A 1 84 ? 6.530 14.267 9.341 1.00 93.88 84 PRO A O 1
ATOM 645 N N . ASP A 1 85 ? 5.616 13.726 7.348 1.00 93.81 85 ASP A N 1
ATOM 646 C CA . ASP A 1 85 ? 4.612 12.780 7.826 1.00 93.81 85 ASP A CA 1
ATOM 647 C C . ASP A 1 85 ? 4.760 11.444 7.087 1.00 93.81 85 ASP A C 1
ATOM 649 O O . ASP A 1 85 ? 4.495 11.316 5.890 1.00 93.81 85 ASP A O 1
ATOM 653 N N . ALA A 1 86 ? 5.172 10.420 7.832 1.00 93.12 86 ALA A N 1
ATOM 654 C CA . ALA A 1 86 ? 5.321 9.069 7.316 1.00 93.12 86 ALA A CA 1
ATOM 655 C C . ALA A 1 86 ? 3.993 8.483 6.799 1.00 93.12 86 ALA A C 1
ATOM 657 O O . ALA A 1 86 ? 3.993 7.732 5.825 1.00 93.12 86 ALA A O 1
ATOM 658 N N . ALA A 1 87 ? 2.861 8.811 7.430 1.00 94.06 87 ALA A N 1
ATOM 659 C CA . ALA A 1 87 ? 1.553 8.305 7.020 1.00 94.06 87 ALA A CA 1
ATOM 660 C C . ALA A 1 87 ? 1.100 8.921 5.687 1.00 94.06 87 ALA A C 1
ATOM 662 O O . ALA A 1 87 ? 0.503 8.236 4.850 1.00 94.06 87 ALA A O 1
ATOM 663 N N . GLU A 1 88 ? 1.435 10.190 5.450 1.00 95.12 88 GLU A N 1
ATOM 664 C CA . GLU A 1 88 ? 1.204 10.849 4.165 1.00 95.12 88 GLU A CA 1
ATOM 665 C C . GLU A 1 88 ? 2.024 10.188 3.052 1.00 95.12 88 GLU A C 1
ATOM 667 O O . GLU A 1 88 ? 1.450 9.772 2.047 1.00 95.12 88 GLU A O 1
ATOM 672 N N . ALA A 1 89 ? 3.329 9.979 3.253 1.00 96.50 89 ALA A N 1
ATOM 673 C CA . ALA A 1 89 ? 4.180 9.322 2.256 1.00 96.50 89 ALA A CA 1
ATOM 674 C C . ALA A 1 89 ? 3.710 7.895 1.921 1.00 96.50 89 ALA A C 1
ATOM 676 O O . ALA A 1 89 ? 3.685 7.497 0.752 1.00 96.50 89 ALA A O 1
ATOM 677 N N . VAL A 1 90 ? 3.277 7.131 2.931 1.00 95.69 90 VAL A N 1
ATOM 678 C CA . VAL A 1 90 ? 2.695 5.795 2.723 1.00 95.69 90 VAL A CA 1
ATOM 679 C C . VAL A 1 90 ? 1.401 5.868 1.911 1.00 95.69 90 VAL A C 1
ATOM 681 O O . VAL A 1 90 ? 1.192 5.036 1.036 1.00 95.69 90 VAL A O 1
ATOM 684 N N . SER A 1 91 ? 0.527 6.843 2.163 1.00 94.94 91 SER A N 1
ATOM 685 C CA . SER A 1 91 ? -0.771 6.909 1.477 1.00 94.94 91 SER A CA 1
ATOM 686 C C . SER A 1 91 ? -0.727 7.552 0.091 1.00 94.94 91 SER A C 1
ATOM 688 O O . SER A 1 91 ? -1.518 7.174 -0.772 1.00 94.94 91 SER A O 1
ATOM 690 N N . GLN A 1 92 ? 0.195 8.486 -0.145 1.00 94.00 92 GLN A N 1
ATOM 691 C CA . GLN A 1 92 ? 0.233 9.302 -1.364 1.00 94.00 92 GLN A CA 1
ATOM 692 C C . GLN A 1 92 ? 1.367 8.923 -2.324 1.00 94.00 92 GLN A C 1
ATOM 694 O O . GLN A 1 92 ? 1.200 9.028 -3.538 1.00 94.00 92 GLN A O 1
ATOM 699 N N . GLU A 1 93 ? 2.517 8.465 -1.820 1.00 95.50 93 GLU A N 1
ATOM 700 C CA . GLU A 1 93 ? 3.697 8.209 -2.661 1.00 95.50 93 GLU A CA 1
ATOM 701 C C . GLU A 1 93 ? 3.928 6.720 -2.916 1.00 95.50 93 GLU A C 1
ATOM 703 O O . GLU A 1 93 ? 4.219 6.310 -4.044 1.00 95.50 93 GLU A O 1
ATOM 708 N N . TRP A 1 94 ? 3.784 5.885 -1.883 1.00 95.69 94 TRP A N 1
ATOM 709 C CA . TRP A 1 94 ? 4.051 4.450 -1.991 1.00 95.69 94 TRP A CA 1
ATOM 710 C C . TRP A 1 94 ? 3.220 3.718 -3.051 1.00 95.69 94 TRP A C 1
ATOM 712 O O . TRP A 1 94 ? 3.815 2.870 -3.717 1.00 95.69 94 TRP A O 1
ATOM 722 N N . PRO A 1 95 ? 1.924 4.021 -3.289 1.00 94.31 95 PRO A N 1
ATOM 723 C CA . PRO A 1 95 ? 1.164 3.371 -4.357 1.00 94.31 95 PRO A CA 1
ATOM 724 C C . PRO A 1 95 ? 1.868 3.483 -5.717 1.00 94.31 95 PRO A C 1
ATOM 726 O O . PRO A 1 95 ? 2.142 2.477 -6.374 1.00 94.31 95 PRO A O 1
ATOM 729 N N . ALA A 1 96 ? 2.298 4.694 -6.082 1.00 93.38 96 ALA A N 1
ATOM 730 C CA . ALA A 1 96 ? 3.024 4.937 -7.324 1.00 93.38 96 ALA A CA 1
ATOM 731 C C . ALA A 1 96 ? 4.438 4.330 -7.310 1.00 93.38 96 ALA A C 1
ATOM 733 O O . ALA A 1 96 ? 4.878 3.764 -8.310 1.00 93.38 96 ALA A O 1
ATOM 734 N N . LEU A 1 97 ? 5.158 4.428 -6.186 1.00 93.62 97 LEU A N 1
ATOM 735 C CA . LEU A 1 97 ? 6.531 3.923 -6.072 1.00 93.62 97 LEU A CA 1
ATOM 736 C C . LEU A 1 97 ? 6.618 2.396 -6.080 1.00 93.62 97 LEU A C 1
ATOM 738 O O . LEU A 1 97 ? 7.608 1.862 -6.570 1.00 93.62 97 LEU A O 1
ATOM 742 N N . LEU A 1 98 ? 5.619 1.701 -5.535 1.00 92.50 98 LEU A N 1
ATOM 743 C CA . LEU A 1 98 ? 5.593 0.243 -5.407 1.00 92.50 98 LEU A CA 1
ATOM 744 C C . LEU A 1 98 ? 4.790 -0.441 -6.520 1.00 92.50 98 LEU A C 1
ATOM 746 O O . LEU A 1 98 ? 4.971 -1.643 -6.728 1.00 92.50 98 LEU A O 1
ATOM 750 N N . GLY A 1 99 ? 3.973 0.312 -7.262 1.00 90.75 99 GLY A N 1
ATOM 751 C CA . GLY A 1 99 ? 3.077 -0.221 -8.288 1.00 90.75 99 GLY A CA 1
ATOM 752 C C . GLY A 1 99 ? 1.847 -0.896 -7.681 1.00 90.75 99 GLY A C 1
ATOM 753 O O . GLY A 1 99 ? 1.498 -2.003 -8.078 1.00 90.75 99 GLY A O 1
ATOM 754 N N . MET A 1 100 ? 1.239 -0.256 -6.681 1.00 91.31 100 MET A N 1
ATOM 755 C CA . MET A 1 100 ? 0.039 -0.717 -5.977 1.00 91.31 100 MET A CA 1
ATOM 756 C C . MET A 1 100 ? -1.098 0.285 -6.184 1.00 91.31 100 MET A C 1
ATOM 758 O O . MET A 1 100 ? -0.844 1.481 -6.306 1.00 91.31 100 MET A O 1
ATOM 762 N N . ASP A 1 101 ? -2.346 -0.180 -6.153 1.00 93.31 101 ASP A N 1
ATOM 763 C CA . ASP A 1 101 ? -3.512 0.707 -6.270 1.00 93.31 101 ASP A CA 1
ATOM 764 C C . ASP A 1 101 ? -3.724 1.562 -5.013 1.00 93.31 101 ASP A C 1
ATOM 766 O O . ASP A 1 101 ? -4.208 2.691 -5.087 1.00 93.31 101 ASP A O 1
ATOM 770 N N . HIS A 1 102 ? -3.362 1.029 -3.843 1.00 94.81 102 HIS A N 1
ATOM 771 C CA . HIS A 1 102 ? -3.560 1.698 -2.564 1.00 94.81 102 HIS A CA 1
ATOM 772 C C . HIS A 1 102 ? -2.578 1.205 -1.495 1.00 94.81 102 HIS A C 1
ATOM 774 O O . HIS A 1 102 ? -2.160 0.046 -1.494 1.00 94.81 102 HIS A O 1
ATOM 780 N N . CYS A 1 103 ? -2.235 2.089 -0.559 1.00 95.69 103 CYS A N 1
ATOM 781 C CA . CYS A 1 103 ? -1.472 1.776 0.641 1.00 95.69 103 CYS A CA 1
ATOM 782 C C . CYS A 1 103 ? -1.926 2.717 1.764 1.00 95.69 103 CYS A C 1
ATOM 784 O O . CYS A 1 103 ? -2.204 3.887 1.513 1.00 95.69 103 CYS A O 1
ATOM 786 N N . ALA A 1 104 ? -2.044 2.217 2.991 1.00 94.19 104 ALA A N 1
ATOM 787 C CA . ALA A 1 104 ? -2.515 3.012 4.119 1.00 94.19 104 ALA A CA 1
ATOM 788 C C . ALA A 1 104 ? -1.943 2.502 5.439 1.00 94.19 104 ALA A C 1
ATOM 790 O O . ALA A 1 104 ? -1.668 1.312 5.602 1.00 94.19 104 ALA A O 1
ATOM 791 N N . LEU A 1 105 ? -1.824 3.415 6.403 1.00 94.81 105 LEU A N 1
ATOM 792 C CA . LEU A 1 105 ? -1.592 3.077 7.801 1.00 94.81 105 LEU A CA 1
ATOM 793 C C . LEU A 1 105 ? -2.909 3.112 8.561 1.00 94.81 105 LEU A C 1
ATOM 795 O O . LEU A 1 105 ? -3.732 4.006 8.358 1.00 94.81 105 LEU A O 1
ATOM 799 N N . ALA A 1 106 ? -3.082 2.160 9.469 1.00 94.38 106 ALA A N 1
ATOM 800 C CA . ALA A 1 106 ? -4.269 2.059 10.295 1.00 94.38 106 ALA A CA 1
ATOM 801 C C . ALA A 1 106 ? -3.898 1.684 11.733 1.00 94.38 106 ALA A C 1
ATOM 803 O O . ALA A 1 106 ? -3.003 0.866 11.947 1.00 94.38 106 ALA A O 1
ATOM 804 N N . ASP A 1 107 ? -4.583 2.272 12.709 1.00 94.44 107 ASP A N 1
ATOM 805 C CA . ASP A 1 107 ? -4.462 1.916 14.123 1.00 94.44 107 ASP A CA 1
ATOM 806 C C . ASP A 1 107 ? -5.822 1.961 14.830 1.00 94.44 107 ASP A C 1
ATOM 808 O O . ASP A 1 107 ? -6.815 2.412 14.270 1.00 94.44 107 ASP A O 1
ATOM 812 N N . GLU A 1 108 ? -5.881 1.467 16.066 1.00 95.62 108 GLU A N 1
ATOM 813 C CA . GLU A 1 108 ? -7.089 1.506 16.909 1.00 95.62 108 GLU A CA 1
ATOM 814 C C . GLU A 1 108 ? -7.167 2.796 17.754 1.00 95.62 108 GLU A C 1
ATOM 816 O O . GLU A 1 108 ? -7.722 2.808 18.853 1.00 95.62 108 GLU A O 1
ATOM 821 N N . GLY A 1 109 ? -6.538 3.875 17.280 1.00 92.31 109 GLY A N 1
ATOM 822 C CA . GLY A 1 109 ? -6.436 5.161 17.957 1.00 92.31 109 GLY A CA 1
ATOM 823 C C . GLY A 1 109 ? -7.488 6.173 17.506 1.00 92.31 109 GLY A C 1
ATOM 824 O O . GLY A 1 109 ? -8.438 5.869 16.783 1.00 92.31 109 GLY A O 1
ATOM 825 N N . ALA A 1 110 ? -7.316 7.418 17.955 1.00 90.50 110 ALA A N 1
ATOM 826 C CA . ALA A 1 110 ? -8.139 8.532 17.501 1.00 90.50 110 ALA A CA 1
ATOM 827 C C . ALA A 1 110 ? -7.845 8.864 16.023 1.00 90.50 110 ALA A C 1
ATOM 829 O O . ALA A 1 110 ? -6.715 8.671 15.572 1.00 90.50 110 ALA A O 1
ATOM 830 N N . PRO A 1 111 ? -8.821 9.410 15.273 1.00 89.06 111 PRO A N 1
ATOM 831 C CA . PRO A 1 111 ? -8.597 9.850 13.900 1.00 89.06 111 PRO A CA 1
ATOM 832 C C . PRO A 1 111 ? -7.412 10.815 13.799 1.00 89.06 111 PRO A C 1
ATOM 834 O O . PRO A 1 111 ? -7.371 11.834 14.491 1.00 89.06 111 PRO A O 1
ATOM 837 N N . ALA A 1 112 ? -6.472 10.498 12.914 1.00 90.38 112 ALA A N 1
ATOM 838 C CA . ALA A 1 112 ? -5.306 11.317 12.617 1.00 90.38 112 ALA A CA 1
ATOM 839 C C . ALA A 1 112 ? -5.188 11.518 11.097 1.00 90.38 1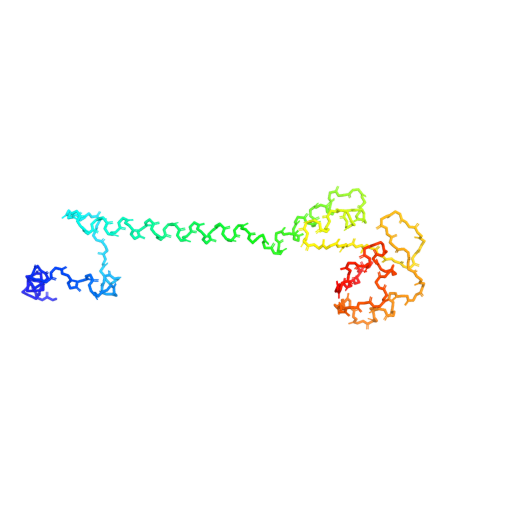12 ALA A C 1
ATOM 841 O O . ALA A 1 112 ? -5.671 10.679 10.331 1.00 90.38 112 ALA A O 1
ATOM 842 N N . PRO A 1 113 ? -4.564 12.615 10.633 1.00 90.56 113 PRO A N 1
ATOM 843 C CA . PRO A 1 113 ? -4.276 12.802 9.215 1.00 90.56 113 PRO A CA 1
ATOM 844 C C . PRO A 1 113 ? -3.548 11.587 8.633 1.00 90.56 113 PRO A C 1
ATOM 846 O O . PRO A 1 113 ? -2.689 11.002 9.290 1.00 90.56 113 PRO A O 1
ATOM 849 N N . HIS A 1 114 ? -3.933 11.188 7.419 1.00 91.81 114 HIS A N 1
ATOM 850 C CA . HIS A 1 114 ? -3.304 10.102 6.652 1.00 91.81 114 HIS A CA 1
ATOM 851 C C . HIS A 1 114 ? -3.277 8.719 7.332 1.00 91.81 114 HIS A C 1
ATOM 853 O O . HIS A 1 114 ? -2.702 7.773 6.792 1.00 91.81 114 HIS A O 1
ATOM 859 N N . ARG A 1 115 ? -3.945 8.565 8.482 1.00 93.12 115 ARG A N 1
ATOM 860 C CA . ARG A 1 115 ? -4.055 7.309 9.220 1.00 93.12 115 ARG A CA 1
ATOM 861 C C . ARG A 1 115 ? -5.515 6.943 9.448 1.00 93.12 115 ARG A C 1
ATOM 863 O O . ARG A 1 115 ? -6.334 7.751 9.880 1.00 93.12 115 ARG A O 1
ATOM 870 N N . ARG A 1 116 ? -5.847 5.691 9.166 1.00 92.75 116 ARG A N 1
ATOM 871 C CA . ARG A 1 116 ? -7.184 5.135 9.367 1.00 92.75 116 ARG A CA 1
ATOM 872 C C . ARG A 1 116 ? -7.366 4.759 10.837 1.00 92.75 116 ARG A C 1
ATOM 874 O O . ARG A 1 116 ? -6.570 4.004 11.382 1.00 92.75 116 ARG A O 1
ATOM 881 N N . SER A 1 117 ? -8.433 5.259 11.453 1.00 95.06 117 SER A N 1
ATOM 882 C CA . SER A 1 117 ? -8.864 4.818 12.782 1.00 95.06 117 SER A CA 1
ATOM 883 C C . SER A 1 117 ? -9.763 3.589 12.632 1.00 95.06 117 SER A C 1
ATOM 885 O O . SER A 1 117 ? -10.757 3.618 11.902 1.00 95.06 117 SER A O 1
ATOM 887 N N . LEU A 1 118 ? -9.377 2.499 13.286 1.00 95.69 118 LEU A N 1
ATOM 888 C CA . LEU A 1 118 ? -10.072 1.221 13.302 1.00 95.69 118 LEU A CA 1
ATOM 889 C C . LEU A 1 118 ? -10.824 1.036 14.625 1.00 95.69 118 LEU A C 1
ATOM 891 O O . LEU A 1 118 ? -10.366 1.502 15.671 1.00 95.69 118 LEU A O 1
ATOM 895 N N . PRO A 1 119 ? -11.946 0.296 14.624 1.00 96.19 119 PRO A N 1
ATOM 896 C CA . PRO A 1 119 ? -12.581 -0.139 15.857 1.00 96.19 119 PRO A CA 1
ATOM 897 C C . PRO A 1 119 ? -11.604 -0.930 16.745 1.00 96.19 119 PRO A C 1
ATOM 899 O O . PRO A 1 119 ? -10.824 -1.734 16.218 1.00 96.19 119 PRO A O 1
ATOM 902 N N . PRO A 1 120 ? -11.671 -0.779 18.078 1.00 96.62 120 PRO A N 1
ATOM 903 C CA . PRO A 1 120 ? -10.853 -1.567 18.992 1.00 96.62 120 PRO A CA 1
ATOM 904 C C . PRO A 1 120 ? -11.002 -3.078 18.767 1.00 96.62 120 PRO A C 1
ATOM 906 O O . PRO A 1 120 ? -12.107 -3.580 18.557 1.00 96.62 120 PRO A O 1
ATOM 909 N N . GLY A 1 121 ? -9.889 -3.808 18.825 1.00 95.69 121 GLY A N 1
ATOM 910 C CA . GLY A 1 121 ? -9.807 -5.250 18.586 1.00 95.69 121 GLY A CA 1
ATOM 911 C C . GLY A 1 121 ? -9.690 -5.668 17.115 1.00 95.69 121 GLY A C 1
ATOM 912 O O . GLY A 1 121 ? -9.440 -6.847 16.850 1.00 95.69 121 GLY A O 1
ATOM 913 N N . THR A 1 122 ? -9.823 -4.743 16.157 1.00 95.75 122 THR A N 1
ATOM 914 C CA . THR A 1 122 ? -9.709 -5.041 14.717 1.00 95.75 122 THR A CA 1
ATOM 915 C C . THR A 1 122 ? -8.335 -5.609 14.359 1.00 95.75 122 THR A C 1
ATOM 917 O O . THR A 1 122 ? -8.238 -6.607 13.647 1.00 95.75 122 THR A O 1
ATOM 920 N N . VAL A 1 123 ? -7.258 -5.023 14.884 1.00 94.38 123 VAL A N 1
ATOM 921 C CA . VAL A 1 123 ? -5.883 -5.440 14.590 1.00 94.38 123 VAL A CA 1
ATOM 922 C C . VAL A 1 123 ? -5.621 -6.846 15.130 1.00 94.38 123 VAL A C 1
ATOM 924 O O . VAL A 1 123 ? -5.008 -7.659 14.442 1.00 94.38 123 VAL A O 1
ATOM 927 N N . GLN A 1 124 ? -6.109 -7.169 16.332 1.00 94.69 124 GLN A N 1
ATOM 928 C CA . GLN A 1 124 ? -5.980 -8.517 16.899 1.00 94.69 124 GLN A CA 1
ATOM 929 C C . GLN A 1 124 ? -6.827 -9.551 16.142 1.00 94.69 124 GLN A C 1
ATOM 931 O O . GLN A 1 124 ? -6.407 -10.701 16.016 1.00 94.69 124 GLN A O 1
ATOM 936 N N . ALA A 1 125 ? -8.002 -9.160 15.641 1.00 94.44 125 ALA A N 1
ATOM 937 C CA . ALA A 1 125 ? -8.864 -10.037 14.853 1.00 94.44 125 ALA A CA 1
ATOM 938 C C . ALA A 1 125 ? -8.251 -10.376 13.483 1.00 94.44 125 ALA A C 1
ATOM 940 O O . ALA A 1 125 ? -8.308 -11.529 13.056 1.00 94.44 125 ALA A O 1
ATOM 941 N N . LEU A 1 126 ? -7.639 -9.394 12.812 1.00 94.56 126 LEU A N 1
ATOM 942 C CA . LEU A 1 126 ? -7.023 -9.570 11.492 1.00 94.56 126 LEU A CA 1
ATOM 943 C C . LEU A 1 126 ? -5.640 -10.228 11.557 1.00 94.56 126 LEU A C 1
ATOM 945 O O . LEU A 1 126 ? -5.326 -11.119 10.767 1.00 94.56 126 LEU A O 1
ATOM 949 N N . LEU A 1 127 ? -4.809 -9.795 12.503 1.00 94.38 127 LEU A N 1
ATOM 950 C CA . LEU A 1 127 ? -3.425 -10.231 12.674 1.00 94.38 127 LEU A CA 1
ATOM 951 C C . LEU A 1 127 ? -3.245 -10.775 14.098 1.00 94.38 127 LEU A C 1
ATOM 953 O O . LEU A 1 127 ? -2.683 -10.085 14.947 1.00 94.38 127 LEU A O 1
ATOM 957 N N . PRO A 1 128 ? -3.738 -11.985 14.416 1.00 92.06 128 PRO A N 1
ATOM 958 C CA . PRO A 1 128 ? -3.602 -12.542 15.757 1.00 92.06 128 PRO A CA 1
ATOM 959 C C . PRO A 1 128 ? -2.130 -12.717 16.143 1.00 92.06 128 PRO A C 1
ATOM 9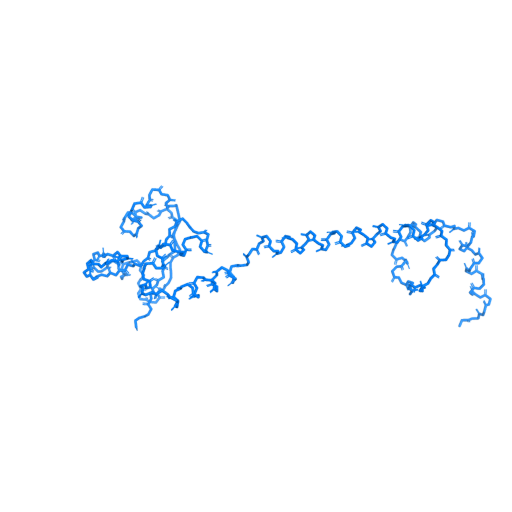61 O O . PRO A 1 128 ? -1.237 -12.773 15.298 1.00 92.06 128 PRO A O 1
ATOM 964 N N . THR A 1 129 ? -1.869 -12.831 17.442 1.00 88.81 129 THR A N 1
ATOM 965 C CA . THR A 1 129 ? -0.515 -12.987 17.987 1.00 88.81 129 THR A CA 1
ATOM 966 C C . THR A 1 129 ? 0.244 -14.122 17.289 1.00 88.81 129 THR A C 1
ATOM 968 O O . THR A 1 129 ? -0.259 -15.240 17.188 1.00 88.81 129 THR A O 1
ATOM 971 N N . GLY A 1 130 ? 1.456 -13.831 16.805 1.00 86.69 130 GLY A N 1
ATOM 972 C CA . GLY A 1 130 ? 2.267 -14.765 16.014 1.00 86.69 130 GLY A CA 1
ATOM 973 C C . GLY A 1 130 ? 2.028 -14.700 14.500 1.00 86.69 130 GLY A C 1
ATOM 974 O O . GLY A 1 130 ? 2.686 -15.426 13.757 1.00 86.69 130 GLY A O 1
ATOM 975 N N . ARG A 1 131 ? 1.123 -13.833 14.027 1.00 90.94 131 ARG A N 1
ATOM 976 C CA . ARG A 1 131 ? 0.929 -13.517 12.608 1.00 90.94 131 ARG A CA 1
ATOM 977 C C . ARG A 1 131 ? 1.106 -12.019 12.377 1.00 90.94 131 ARG A C 1
ATOM 979 O O . ARG A 1 131 ? 0.180 -11.239 12.578 1.00 90.94 131 ARG A O 1
ATOM 986 N N . ASP A 1 132 ? 2.285 -11.641 11.897 1.00 93.12 132 ASP A N 1
ATOM 987 C CA . ASP A 1 132 ? 2.610 -10.238 11.611 1.00 93.12 132 ASP A CA 1
ATOM 988 C C . ASP A 1 132 ? 2.267 -9.823 10.183 1.00 93.12 132 ASP A C 1
ATOM 990 O O . ASP A 1 132 ? 2.239 -8.636 9.884 1.00 93.12 132 ASP A O 1
ATOM 994 N N . THR A 1 133 ? 1.987 -10.778 9.295 1.00 95.56 133 THR A N 1
ATOM 995 C CA . THR A 1 133 ? 1.571 -10.496 7.920 1.00 95.56 133 THR A CA 1
ATOM 996 C C . THR A 1 133 ? 0.441 -11.415 7.477 1.00 95.56 133 THR A C 1
ATOM 998 O O . THR A 1 133 ? 0.330 -12.557 7.932 1.00 95.56 133 THR A O 1
ATOM 1001 N N . LEU A 1 134 ? -0.420 -10.913 6.594 1.00 95.06 134 LEU A N 1
ATOM 1002 C CA . LEU A 1 134 ? -1.535 -11.664 6.025 1.00 95.06 134 LEU A CA 1
ATOM 1003 C C . LEU A 1 134 ? -1.816 -11.177 4.603 1.00 95.06 134 LEU A C 1
ATOM 1005 O O . LEU A 1 134 ? -2.116 -10.005 4.419 1.00 95.06 134 LEU A O 1
ATOM 1009 N N . LEU A 1 135 ? -1.756 -12.076 3.621 1.00 96.25 135 LEU A N 1
ATOM 1010 C CA . LEU A 1 135 ? -2.264 -11.834 2.269 1.00 96.25 135 LEU A CA 1
ATOM 1011 C C . LEU A 1 135 ? -3.709 -12.337 2.196 1.00 96.25 135 LEU A C 1
ATOM 1013 O O . LEU A 1 135 ? -3.988 -13.446 2.661 1.00 96.25 135 LEU A O 1
ATOM 1017 N N . ARG A 1 136 ? -4.615 -11.538 1.635 1.00 95.94 136 ARG A N 1
ATOM 1018 C CA . ARG A 1 136 ? -6.039 -11.864 1.523 1.00 95.94 136 ARG A CA 1
ATOM 1019 C C . ARG A 1 136 ? -6.495 -11.744 0.078 1.00 95.94 136 ARG A C 1
ATOM 1021 O O . ARG A 1 136 ? -6.134 -10.796 -0.616 1.00 95.94 136 ARG A O 1
ATOM 1028 N N . ASP A 1 137 ? -7.311 -12.703 -0.336 1.00 96.69 137 ASP A N 1
ATOM 1029 C CA . ASP A 1 137 ? -8.083 -12.661 -1.573 1.00 96.69 137 ASP A CA 1
ATOM 1030 C C . ASP A 1 137 ? -9.520 -12.235 -1.237 1.00 96.69 137 ASP A C 1
ATOM 1032 O O . ASP A 1 137 ? -10.101 -12.762 -0.291 1.00 96.69 137 ASP A O 1
ATOM 1036 N N . ASP A 1 138 ? -10.067 -11.296 -2.007 1.00 93.00 138 ASP A N 1
ATOM 1037 C CA . ASP A 1 138 ? -11.434 -10.759 -1.918 1.00 93.00 138 ASP A CA 1
ATOM 1038 C C . ASP A 1 138 ? -11.881 -10.376 -0.485 1.00 93.00 138 ASP A C 1
ATOM 1040 O O . ASP A 1 138 ? -12.786 -10.988 0.093 1.00 93.00 138 ASP A O 1
ATOM 1044 N N . PRO A 1 139 ? -11.216 -9.391 0.154 1.00 94.12 139 PRO A N 1
ATOM 1045 C CA . PRO A 1 139 ? -11.483 -9.038 1.546 1.00 94.12 139 PRO A CA 1
ATOM 1046 C C . PRO A 1 139 ? -12.864 -8.386 1.722 1.00 94.12 139 PRO A C 1
ATOM 1048 O O . PRO A 1 139 ? -13.106 -7.256 1.299 1.00 94.12 139 PRO A O 1
ATOM 1051 N N . SER A 1 140 ? -13.762 -9.056 2.452 1.00 92.94 140 SER A N 1
ATOM 1052 C CA . SER A 1 140 ? -15.120 -8.554 2.736 1.00 92.94 140 SER A CA 1
ATOM 1053 C C . SER A 1 140 ? -15.154 -7.262 3.564 1.00 92.94 140 SER A C 1
ATOM 1055 O O . SER A 1 140 ? -16.161 -6.561 3.600 1.00 92.94 140 SER A O 1
ATOM 1057 N N . ASP A 1 141 ? -14.066 -6.959 4.268 1.00 93.69 141 ASP A N 1
ATOM 1058 C CA . ASP A 1 141 ? -13.869 -5.781 5.110 1.00 93.69 141 ASP A CA 1
ATOM 1059 C C . ASP A 1 141 ? -13.021 -4.695 4.420 1.00 93.69 141 ASP A C 1
ATOM 1061 O O . ASP A 1 141 ? -12.534 -3.778 5.083 1.00 93.69 141 ASP A O 1
ATOM 1065 N N . ALA A 1 142 ? -12.863 -4.745 3.090 1.00 94.31 142 ALA A N 1
ATOM 1066 C CA . ALA A 1 142 ? -12.052 -3.787 2.334 1.00 94.31 142 ALA A CA 1
ATOM 1067 C C . ALA A 1 142 ? -12.404 -2.319 2.630 1.00 94.31 142 ALA A C 1
ATOM 1069 O O . ALA A 1 142 ? -11.513 -1.484 2.749 1.00 94.31 142 ALA A O 1
ATOM 1070 N N . ALA A 1 143 ? -13.689 -1.993 2.811 1.00 94.62 143 ALA A N 1
ATOM 1071 C CA . ALA A 1 143 ? -14.142 -0.633 3.129 1.00 94.62 143 ALA A CA 1
ATOM 1072 C C . ALA A 1 143 ? -13.579 -0.100 4.457 1.00 94.62 143 ALA A C 1
ATOM 1074 O O . ALA A 1 143 ? -13.306 1.097 4.587 1.00 94.62 143 ALA A O 1
ATOM 1075 N N . LEU A 1 144 ? -13.371 -0.985 5.436 1.00 94.06 144 LEU A N 1
ATOM 1076 C CA . LEU A 1 144 ? -12.807 -0.625 6.731 1.00 94.06 144 LEU A CA 1
ATOM 1077 C C . LEU A 1 144 ? -11.348 -0.173 6.576 1.00 94.06 144 LEU A C 1
ATOM 1079 O O . LEU A 1 144 ? -10.961 0.870 7.109 1.00 94.06 144 LEU A O 1
ATOM 1083 N N . LEU A 1 145 ? -10.571 -0.911 5.783 1.00 94.31 145 LEU A N 1
ATOM 1084 C CA . LEU A 1 145 ? -9.119 -0.750 5.679 1.00 94.31 145 LEU A CA 1
ATOM 1085 C C . LEU A 1 145 ? -8.694 0.213 4.563 1.00 94.31 145 LEU A C 1
ATOM 1087 O O . LEU A 1 145 ? -7.797 1.021 4.779 1.00 94.31 145 LEU A O 1
ATOM 1091 N N . HIS A 1 146 ? -9.388 0.197 3.425 1.00 94.25 146 HIS A N 1
ATOM 1092 C CA . HIS A 1 146 ? -9.021 0.939 2.207 1.00 94.25 146 HIS A CA 1
ATOM 1093 C C . HIS A 1 146 ? -9.946 2.117 1.893 1.00 94.25 146 HIS A C 1
ATOM 1095 O O . HIS A 1 146 ? -9.684 2.890 0.976 1.00 94.25 146 HIS A O 1
ATOM 1101 N N . GLY A 1 147 ? -11.044 2.276 2.640 1.00 92.38 147 GLY A N 1
ATOM 1102 C CA . GLY A 1 147 ? -11.964 3.400 2.472 1.00 92.38 147 GLY A CA 1
ATOM 1103 C C . GLY A 1 147 ? -12.494 3.516 1.042 1.00 92.38 147 GLY A C 1
ATOM 1104 O O . GLY A 1 147 ? -13.125 2.593 0.536 1.00 92.38 147 GLY A O 1
ATOM 1105 N N . GLU A 1 148 ? -12.233 4.650 0.395 1.00 92.00 148 GLU A N 1
ATOM 1106 C CA . GLU A 1 148 ? -12.698 4.935 -0.970 1.00 92.00 148 GLU A CA 1
ATOM 1107 C C . GLU A 1 148 ? -12.098 3.989 -2.021 1.00 92.00 148 GLU A C 1
ATOM 1109 O O . GLU A 1 148 ? -12.748 3.700 -3.024 1.00 92.00 148 GLU A O 1
ATOM 1114 N N . ALA A 1 149 ? -10.903 3.440 -1.776 1.00 92.75 149 ALA A N 1
ATOM 1115 C CA . ALA A 1 149 ? -10.260 2.506 -2.697 1.00 92.75 149 ALA A CA 1
ATOM 1116 C C . ALA A 1 149 ? -10.870 1.096 -2.647 1.00 92.75 149 ALA A C 1
ATOM 1118 O O . ALA A 1 149 ? -10.583 0.286 -3.523 1.00 92.75 149 ALA A O 1
ATOM 1119 N N . ALA A 1 150 ? -11.733 0.791 -1.671 1.00 95.38 150 ALA A N 1
ATOM 1120 C CA . ALA A 1 150 ? -12.230 -0.562 -1.416 1.00 95.38 150 ALA A CA 1
ATOM 1121 C C . ALA A 1 150 ? -12.861 -1.252 -2.634 1.00 95.38 150 ALA A C 1
ATOM 1123 O O . ALA A 1 150 ? -12.698 -2.456 -2.795 1.00 95.38 150 ALA A O 1
ATOM 1124 N N . ALA A 1 151 ? -13.530 -0.501 -3.514 1.00 94.19 151 ALA A N 1
ATOM 1125 C CA . ALA A 1 151 ? -14.147 -1.050 -4.724 1.00 94.19 151 ALA A CA 1
ATOM 1126 C C . ALA A 1 151 ? -13.132 -1.580 -5.758 1.00 94.19 151 ALA A C 1
ATOM 1128 O O . ALA A 1 151 ? -13.512 -2.326 -6.657 1.00 94.19 151 ALA A O 1
ATOM 1129 N N . LEU A 1 152 ? -11.859 -1.190 -5.646 1.00 93.00 152 LEU A N 1
ATOM 1130 C CA . LEU A 1 152 ? -10.768 -1.628 -6.519 1.00 93.00 152 LEU A CA 1
ATOM 1131 C C . LEU A 1 152 ? -9.980 -2.806 -5.919 1.00 93.00 152 LEU A C 1
ATOM 1133 O O . LEU A 1 152 ? -9.202 -3.451 -6.620 1.00 93.00 152 LEU A O 1
ATOM 1137 N N . ILE A 1 153 ? -10.173 -3.103 -4.630 1.00 95.31 153 ILE A N 1
ATOM 1138 C CA . ILE A 1 153 ? -9.360 -4.080 -3.905 1.00 95.31 153 ILE A CA 1
ATOM 1139 C C . ILE A 1 153 ? -9.934 -5.481 -4.079 1.00 95.31 153 ILE A C 1
ATOM 1141 O O . ILE A 1 153 ? -10.906 -5.862 -3.437 1.00 95.31 153 ILE A O 1
ATOM 1145 N N . THR A 1 154 ? -9.271 -6.276 -4.913 1.00 96.31 154 THR A N 1
ATOM 1146 C CA . THR A 1 154 ? -9.523 -7.724 -5.027 1.00 96.31 154 THR A CA 1
ATOM 1147 C C . THR A 1 154 ? -8.549 -8.551 -4.197 1.00 96.31 154 THR A C 1
ATOM 1149 O O . THR A 1 154 ? -8.818 -9.711 -3.900 1.00 96.31 154 THR A O 1
ATOM 1152 N N . ARG A 1 155 ? -7.401 -7.971 -3.835 1.00 96.56 155 ARG A N 1
ATOM 1153 C CA . ARG A 1 155 ? -6.363 -8.584 -3.007 1.00 96.56 155 ARG A CA 1
ATOM 1154 C C . ARG A 1 155 ? -5.677 -7.516 -2.187 1.00 96.56 155 ARG A C 1
ATOM 1156 O O . ARG A 1 155 ? -5.397 -6.437 -2.704 1.00 96.56 155 ARG A O 1
ATOM 1163 N N . ASP A 1 156 ? -5.340 -7.836 -0.948 1.00 97.00 156 ASP A N 1
ATOM 1164 C CA . ASP A 1 156 ? -4.494 -6.971 -0.140 1.00 97.00 156 ASP A CA 1
ATOM 1165 C C . ASP A 1 156 ? -3.538 -7.753 0.753 1.00 97.00 156 ASP A C 1
ATOM 1167 O O . ASP A 1 156 ? -3.668 -8.961 0.958 1.00 97.00 156 ASP A O 1
ATOM 1171 N N . ALA A 1 157 ? -2.536 -7.039 1.254 1.00 96.31 157 ALA A N 1
ATOM 1172 C CA . ALA A 1 157 ? -1.603 -7.541 2.238 1.00 96.31 157 ALA A CA 1
ATOM 1173 C C . ALA A 1 157 ? -1.637 -6.629 3.462 1.00 96.31 157 ALA A C 1
ATOM 1175 O O . ALA A 1 157 ? -1.525 -5.409 3.348 1.00 96.31 157 ALA A O 1
ATOM 1176 N N . LEU A 1 158 ? -1.766 -7.235 4.635 1.00 96.75 158 LEU A N 1
ATOM 1177 C CA . LEU A 1 158 ? -1.676 -6.564 5.921 1.00 96.75 158 LEU A CA 1
ATOM 1178 C C . LEU A 1 158 ? -0.326 -6.881 6.549 1.00 96.75 158 LEU A C 1
ATOM 1180 O O . LEU A 1 158 ? 0.130 -8.025 6.494 1.00 96.75 158 LEU A O 1
ATOM 1184 N N . ALA A 1 159 ? 0.285 -5.881 7.175 1.00 95.69 159 ALA A N 1
ATOM 1185 C CA . ALA A 1 159 ? 1.506 -6.034 7.949 1.00 95.69 159 ALA A CA 1
ATOM 1186 C C . ALA A 1 159 ? 1.373 -5.288 9.278 1.00 95.69 159 ALA A C 1
ATOM 1188 O O . ALA A 1 159 ? 0.961 -4.128 9.317 1.00 95.69 159 ALA A O 1
ATOM 1189 N N . ARG A 1 160 ? 1.729 -5.956 10.374 1.00 94.56 160 ARG A N 1
ATOM 1190 C CA . ARG A 1 160 ? 1.826 -5.353 11.698 1.00 94.56 160 ARG A CA 1
ATOM 1191 C C . ARG A 1 160 ? 3.124 -4.561 11.778 1.00 94.56 160 ARG A C 1
ATOM 1193 O O . ARG A 1 160 ? 4.200 -5.102 11.535 1.00 94.56 160 ARG A O 1
ATOM 1200 N N . LEU A 1 161 ? 3.020 -3.297 12.172 1.00 89.62 161 LEU A N 1
ATOM 1201 C CA . LEU A 1 161 ? 4.184 -2.483 12.492 1.00 89.62 161 LEU A CA 1
ATOM 1202 C C . LEU A 1 161 ? 4.552 -2.690 13.968 1.00 89.62 161 LEU A C 1
ATOM 1204 O O . LEU A 1 161 ? 3.683 -2.504 14.827 1.00 89.62 161 LEU A O 1
ATOM 1208 N N . PRO A 1 162 ? 5.792 -3.103 14.282 1.00 79.88 162 PRO A N 1
ATOM 1209 C CA . PRO A 1 162 ? 6.263 -3.109 15.657 1.00 79.88 162 PRO A CA 1
ATOM 1210 C C . PRO A 1 162 ? 6.384 -1.659 16.140 1.00 79.88 162 PRO A C 1
ATOM 1212 O O . PRO A 1 162 ? 6.928 -0.811 15.431 1.00 79.88 162 PRO A O 1
ATOM 1215 N N . LEU A 1 163 ? 5.834 -1.392 17.324 1.00 62.03 163 LEU A N 1
ATOM 1216 C CA . LEU A 1 163 ? 6.000 -0.128 18.045 1.00 62.03 163 LEU A CA 1
ATOM 1217 C C . LEU A 1 163 ? 7.270 -0.163 18.896 1.00 62.03 163 LEU A C 1
ATOM 1219 O O . LEU A 1 163 ? 7.561 -1.246 19.458 1.00 62.03 163 LEU A O 1
#

Sequence (163 aa):
MSKDGADRVAAWLRANPSFLAERPDLYRLLTPPRRIHGEGLADHMAAMLDAERAANRDLAASARAEESFVHRAQRAVVALIAAPDAAEAVSQEWPALLGMDHCALADEGAPAPHRRSLPPGTVQALLPTGRDTLLRDDPSDAALLHGEAAALITRDALARLPL

InterPro domains:
  IPR029016 GAF-like domain superfamily [G3DSA:3.30.450.40] (41-163)

Radius of gyration: 31.46 Å; chains: 1; bounding box: 69×49×70 Å

pLDDT: mean 80.29, std 16.94, range [43.31, 97.0]